Protein AF-O33695-F1 (afdb_monomer_lite)

Radius of gyration: 21.49 Å; chains: 1; bounding box: 55×66×51 Å

Foldseek 3Di:
DCCCVPPVDDDDDDDPVPDADQLRPDDPVPQPVQLVVQLVLLVVLPDDSVLSSVLCVVRHVCSNVLSVCSVQDDDDPPDDPSVLSVVVCCVVPVVCVVCLVPVPDDDDDDPPPSVVVSVVVVVVSVVVSVVSVVVVVVVVVVVVVVVVVVVVVD

Secondary structure (DSSP, 8-state):
-HHHHHH--------GGG-PPTT--S-TT-HHHHHHHHHHHHHHTT--HHHHHHHHHHHGGGHHHHHHGGGT-PPPTTS-HHHHHHHHHHHHHS-HHHHTTTSS-SS-S-TTHHHHHHHHHHHHHHHHHHHHHHHHHHHHHHHHHHHHHHHT--

Organism: Streptococcus pneumoniae (NCBI:txid1313)

Structure (mmCIF, N/CA/C/O backbone):
data_AF-O33695-F1
#
_entry.id   AF-O33695-F1
#
loop_
_atom_site.group_PDB
_atom_site.id
_atom_site.type_symbol
_atom_site.label_atom_id
_atom_site.label_alt_id
_atom_site.label_comp_id
_atom_site.label_asym_id
_atom_site.label_entity_id
_atom_site.label_seq_id
_atom_site.pdbx_PDB_ins_code
_atom_site.Cartn_x
_atom_site.Cartn_y
_atom_site.Cartn_z
_atom_site.occupancy
_atom_site.B_iso_or_equiv
_atom_site.auth_seq_id
_atom_site.auth_comp_id
_atom_site.auth_asym_id
_atom_site.auth_atom_id
_atom_site.pdbx_PDB_model_num
ATOM 1 N N . ASP A 1 1 ? 34.954 4.530 -15.775 1.00 62.59 1 ASP A N 1
ATOM 2 C CA . ASP A 1 1 ? 36.181 3.745 -15.510 1.00 62.59 1 ASP A CA 1
ATOM 3 C C . ASP A 1 1 ? 36.831 3.984 -14.149 1.00 62.59 1 ASP A C 1
ATOM 5 O O . ASP A 1 1 ? 37.297 3.012 -13.570 1.00 62.59 1 ASP A O 1
ATOM 9 N N . ILE A 1 2 ? 36.767 5.193 -13.573 1.00 80.25 2 ILE A N 1
ATOM 10 C CA . ILE A 1 2 ? 37.307 5.524 -12.229 1.00 80.25 2 ILE A CA 1
ATOM 11 C C . ILE A 1 2 ? 36.854 4.538 -11.135 1.00 80.25 2 ILE A C 1
ATOM 13 O O . ILE A 1 2 ? 37.669 4.011 -10.390 1.00 80.25 2 ILE A O 1
ATOM 17 N N . LEU A 1 3 ? 35.561 4.202 -11.076 1.00 81.94 3 LEU A N 1
ATOM 18 C CA . LEU A 1 3 ? 35.025 3.336 -10.015 1.00 81.94 3 LEU A CA 1
ATOM 19 C C . LEU A 1 3 ? 35.545 1.888 -10.054 1.00 81.94 3 LEU A C 1
ATOM 21 O O . LEU A 1 3 ? 35.638 1.238 -9.016 1.00 81.94 3 LEU A O 1
ATOM 25 N N . LYS A 1 4 ? 35.884 1.385 -11.244 1.00 81.56 4 LYS A N 1
ATOM 26 C CA . LYS A 1 4 ? 36.467 0.051 -11.412 1.00 81.56 4 LYS A CA 1
ATOM 27 C C . LYS A 1 4 ? 37.974 0.087 -11.169 1.00 81.56 4 LYS A C 1
ATOM 29 O O . LYS A 1 4 ? 38.499 -0.811 -10.530 1.00 81.56 4 LYS A O 1
ATOM 34 N N . ALA A 1 5 ? 38.648 1.123 -11.666 1.00 80.06 5 ALA A N 1
ATOM 35 C CA . ALA A 1 5 ? 40.097 1.257 -11.568 1.00 80.06 5 ALA A CA 1
ATOM 36 C C . ALA A 1 5 ? 40.582 1.578 -10.143 1.00 80.06 5 ALA A C 1
ATOM 38 O O . ALA A 1 5 ? 41.613 1.064 -9.731 1.00 80.06 5 ALA A O 1
ATOM 39 N N . GLU A 1 6 ? 39.842 2.397 -9.391 1.00 88.31 6 GLU A N 1
ATOM 40 C CA . GLU A 1 6 ? 40.281 2.886 -8.074 1.00 88.31 6 GLU A CA 1
ATOM 41 C C . GLU A 1 6 ? 39.602 2.176 -6.896 1.00 88.31 6 GLU A C 1
ATOM 43 O O . GLU A 1 6 ? 40.156 2.138 -5.801 1.00 88.31 6 GLU A O 1
ATOM 48 N N . PHE A 1 7 ? 38.413 1.598 -7.103 1.00 88.06 7 PHE A N 1
ATOM 49 C CA . PHE A 1 7 ? 37.610 1.012 -6.021 1.00 88.06 7 PHE A CA 1
ATOM 50 C C . PHE A 1 7 ? 37.214 -0.454 -6.263 1.00 88.06 7 PHE A C 1
ATOM 52 O O . PHE A 1 7 ? 36.450 -0.998 -5.466 1.00 88.06 7 PHE A O 1
ATOM 59 N N . ASP A 1 8 ? 37.685 -1.074 -7.356 1.00 86.75 8 ASP A N 1
ATOM 60 C CA . ASP A 1 8 ? 37.339 -2.440 -7.797 1.00 86.75 8 ASP A CA 1
ATOM 61 C C . ASP A 1 8 ? 35.820 -2.711 -7.832 1.00 86.75 8 ASP A C 1
ATOM 63 O O . ASP A 1 8 ? 35.326 -3.810 -7.578 1.00 86.75 8 ASP A O 1
ATOM 67 N N . ARG A 1 9 ? 35.027 -1.670 -8.132 1.00 84.31 9 ARG A N 1
ATOM 68 C CA . ARG A 1 9 ? 33.566 -1.779 -8.209 1.00 84.31 9 ARG A CA 1
ATOM 69 C C . ARG A 1 9 ? 33.119 -1.963 -9.649 1.00 84.31 9 ARG A C 1
ATOM 71 O O . ARG A 1 9 ? 33.369 -1.121 -10.513 1.00 84.31 9 ARG A O 1
ATOM 78 N N . SER A 1 10 ? 32.394 -3.049 -9.893 1.00 82.81 10 SER A N 1
ATOM 79 C CA . SER A 1 10 ? 31.699 -3.299 -11.155 1.00 82.81 10 SER A CA 1
ATOM 80 C C . SER A 1 10 ? 30.210 -2.973 -11.018 1.00 82.81 10 SER A C 1
ATOM 82 O O . SER A 1 10 ? 29.586 -3.268 -10.000 1.00 82.81 10 SER A O 1
ATOM 84 N N . PHE A 1 11 ? 29.637 -2.339 -12.044 1.00 84.00 11 PHE A N 1
ATOM 85 C CA . PHE A 1 11 ? 28.224 -1.957 -12.073 1.00 84.00 11 PHE A CA 1
ATOM 86 C C . PHE A 1 11 ? 27.532 -2.615 -13.257 1.00 84.00 11 PHE A C 1
ATOM 88 O O . PHE A 1 11 ? 28.062 -2.646 -14.369 1.00 84.00 11 PHE A O 1
ATOM 95 N N . LYS A 1 12 ? 26.323 -3.119 -13.015 1.00 84.50 12 LYS A N 1
ATOM 96 C CA . LYS A 1 12 ? 25.449 -3.624 -14.068 1.00 84.50 12 LYS A CA 1
ATOM 97 C C . LYS A 1 12 ? 24.759 -2.443 -14.742 1.00 84.50 12 LYS A C 1
ATOM 99 O O . LYS A 1 12 ? 24.120 -1.639 -14.068 1.00 84.50 12 LYS A O 1
ATOM 104 N N . LEU A 1 13 ? 24.850 -2.365 -16.066 1.00 85.00 13 LEU A N 1
ATOM 105 C CA . LEU A 1 13 ? 24.052 -1.416 -16.833 1.00 85.00 13 LEU A CA 1
ATOM 106 C C . LEU A 1 13 ? 22.583 -1.859 -16.792 1.00 85.00 13 LEU A C 1
ATOM 108 O O . LEU A 1 13 ? 22.264 -2.999 -17.136 1.00 85.00 13 LEU A O 1
ATOM 112 N N . ILE A 1 14 ? 21.697 -0.969 -16.354 1.00 83.94 14 ILE A N 1
ATOM 113 C CA . ILE A 1 14 ? 20.252 -1.203 -16.302 1.00 83.94 14 ILE A CA 1
ATOM 114 C C . ILE A 1 14 ? 19.577 -0.179 -17.211 1.00 83.94 14 ILE A C 1
ATOM 116 O O . ILE A 1 14 ? 19.938 0.998 -17.207 1.00 83.94 14 ILE A O 1
ATOM 120 N N . ASN A 1 15 ? 18.596 -0.625 -17.996 1.00 86.00 15 ASN A N 1
ATOM 121 C CA . ASN A 1 15 ? 17.752 0.274 -18.770 1.00 86.00 15 ASN A CA 1
ATOM 122 C C . ASN A 1 15 ? 16.655 0.845 -17.865 1.00 86.00 15 ASN A C 1
ATOM 124 O O . ASN A 1 15 ? 15.707 0.145 -17.516 1.00 86.00 15 ASN A O 1
ATOM 128 N N . SER A 1 16 ? 16.778 2.120 -17.503 1.00 85.19 16 SER A N 1
ATOM 129 C CA . SER A 1 16 ? 15.801 2.800 -16.650 1.00 85.19 16 SER A CA 1
ATOM 130 C C . SER A 1 16 ? 14.436 2.991 -17.316 1.00 85.19 16 SER A C 1
ATOM 132 O O . SER A 1 16 ? 13.449 3.138 -16.608 1.00 85.19 16 SER A O 1
ATOM 134 N N . LYS A 1 17 ? 14.338 2.942 -18.654 1.00 82.56 17 LYS A N 1
ATOM 135 C CA . LYS A 1 17 ? 13.061 3.136 -19.370 1.00 82.56 17 LYS A CA 1
ATOM 136 C C . LYS A 1 17 ? 12.069 1.997 -19.156 1.00 82.56 17 LYS A C 1
ATOM 138 O O . LYS A 1 17 ? 10.873 2.201 -19.304 1.00 82.56 17 LYS A O 1
ATOM 143 N N . THR A 1 18 ? 12.569 0.800 -18.863 1.00 84.50 18 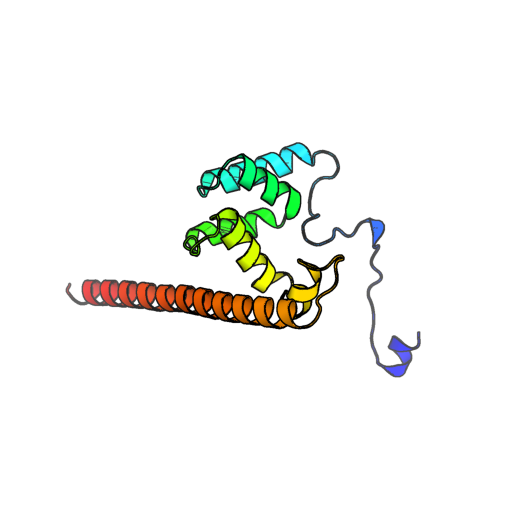THR A N 1
ATOM 144 C CA . THR A 1 18 ? 11.754 -0.409 -18.680 1.00 84.50 18 THR A CA 1
ATOM 145 C C . THR A 1 18 ? 11.729 -0.874 -17.229 1.00 84.50 18 THR A C 1
ATOM 147 O O . THR A 1 18 ? 11.200 -1.944 -16.950 1.00 84.50 18 THR A O 1
ATOM 150 N N . TYR A 1 19 ? 12.361 -0.131 -16.319 1.00 82.94 19 TYR A N 1
ATOM 151 C CA . TYR A 1 19 ? 12.470 -0.514 -14.920 1.00 82.94 19 TYR A CA 1
ATOM 152 C C . TYR A 1 19 ? 11.314 0.119 -14.132 1.00 82.94 19 TYR A C 1
ATOM 154 O O . TYR A 1 19 ? 11.307 1.343 -13.977 1.00 82.94 19 TYR A O 1
ATOM 162 N N . PRO A 1 20 ? 10.326 -0.666 -13.662 1.00 85.38 20 PRO A N 1
ATOM 163 C CA . PRO A 1 20 ? 9.217 -0.119 -12.896 1.00 85.38 20 PRO A CA 1
ATOM 164 C C . PRO A 1 20 ? 9.713 0.396 -11.542 1.00 85.38 20 PRO A C 1
ATOM 166 O O . PRO A 1 20 ? 10.592 -0.190 -10.905 1.00 85.38 20 PRO A O 1
ATOM 169 N N . VAL A 1 21 ? 9.148 1.517 -11.105 1.00 87.12 21 VAL A N 1
ATOM 170 C CA . VAL A 1 21 ? 9.356 2.045 -9.753 1.00 87.12 21 VAL A CA 1
ATOM 171 C C . VAL A 1 21 ? 8.435 1.330 -8.762 1.00 87.12 21 VAL A C 1
ATOM 173 O O . VAL A 1 21 ? 7.444 0.719 -9.159 1.00 87.12 21 VAL A O 1
ATOM 176 N N . SER A 1 22 ? 8.749 1.411 -7.467 1.00 86.31 22 SER A N 1
ATOM 177 C CA . SER A 1 22 ? 7.912 0.846 -6.397 1.00 86.31 22 SER A CA 1
ATOM 178 C C . SER A 1 22 ? 6.460 1.322 -6.528 1.00 86.31 22 SER A C 1
ATOM 180 O O . SER A 1 22 ? 6.217 2.519 -6.660 1.00 86.31 22 SER A O 1
ATOM 182 N N . GLY A 1 23 ? 5.505 0.389 -6.516 1.00 86.12 23 GLY A N 1
ATOM 183 C CA . GLY A 1 23 ? 4.077 0.674 -6.716 1.00 86.12 23 GLY A CA 1
ATOM 184 C C . GLY A 1 23 ? 3.640 0.741 -8.185 1.00 86.12 23 GLY A C 1
ATOM 185 O O . GLY A 1 23 ? 2.448 0.670 -8.466 1.00 86.12 23 GLY A O 1
ATOM 186 N N . GLY A 1 24 ? 4.583 0.817 -9.128 1.00 87.06 24 GLY A N 1
ATOM 187 C CA . GLY A 1 24 ? 4.341 0.859 -10.574 1.00 87.06 24 GLY A CA 1
ATOM 188 C C . GLY A 1 24 ? 4.495 -0.491 -11.277 1.00 87.06 24 GLY A C 1
ATOM 189 O O . GLY A 1 24 ? 4.633 -0.527 -12.498 1.00 87.06 24 GLY A O 1
ATOM 190 N N . GLU A 1 25 ? 4.509 -1.599 -10.533 1.00 88.50 25 GLU A N 1
ATOM 191 C CA . GLU A 1 25 ? 4.541 -2.958 -11.092 1.00 88.50 25 GLU A CA 1
ATOM 192 C C . GLU A 1 25 ? 3.133 -3.364 -11.558 1.00 88.50 25 GLU A C 1
ATOM 194 O O . GLU A 1 25 ? 2.533 -4.287 -11.016 1.00 88.50 25 GLU A O 1
ATOM 199 N N . LEU A 1 26 ? 2.597 -2.615 -12.524 1.00 87.81 26 LEU A N 1
ATOM 200 C CA . LEU A 1 26 ? 1.268 -2.795 -13.111 1.00 87.81 26 LEU A CA 1
ATOM 201 C C . LEU A 1 26 ? 1.398 -3.037 -14.610 1.00 87.81 26 LEU A C 1
ATOM 203 O O . LEU A 1 26 ? 2.334 -2.532 -15.237 1.00 87.81 26 LEU A O 1
ATOM 207 N N . ASN A 1 27 ? 0.445 -3.743 -15.214 1.00 87.25 27 ASN A N 1
ATOM 208 C CA . ASN A 1 27 ? 0.352 -3.809 -16.666 1.00 87.25 27 ASN A CA 1
ATOM 209 C C . ASN A 1 27 ? -0.081 -2.442 -17.231 1.00 87.25 27 ASN A C 1
ATOM 211 O O . ASN A 1 27 ? -1.232 -2.039 -17.036 1.00 87.25 27 ASN A O 1
ATOM 215 N N . PRO A 1 28 ? 0.769 -1.745 -18.012 1.00 85.25 28 PRO A N 1
ATOM 216 C CA . PRO A 1 28 ? 0.423 -0.434 -18.561 1.00 85.25 28 PRO A CA 1
ATOM 217 C C . PRO A 1 28 ? -0.775 -0.474 -19.516 1.00 85.25 28 PRO A C 1
ATOM 219 O O . PRO A 1 28 ? -1.415 0.548 -19.741 1.00 85.25 28 PRO A O 1
ATOM 222 N N . ALA A 1 29 ? -1.077 -1.642 -20.092 1.00 89.25 29 ALA A N 1
ATOM 223 C CA . ALA A 1 29 ? -2.208 -1.823 -20.993 1.00 89.25 29 ALA A CA 1
ATOM 224 C C . ALA A 1 29 ? -3.548 -2.018 -20.262 1.00 89.25 29 ALA A C 1
ATOM 226 O O . ALA A 1 29 ? -4.589 -1.957 -20.912 1.00 89.25 29 ALA A O 1
ATOM 227 N N . ASN A 1 30 ? -3.541 -2.290 -18.950 1.00 91.94 30 ASN A N 1
ATOM 228 C CA . ASN A 1 30 ? -4.755 -2.618 -18.199 1.00 91.94 30 ASN A CA 1
ATOM 229 C C . ASN A 1 30 ? -4.716 -2.122 -16.742 1.00 91.94 30 ASN A C 1
ATOM 231 O O . ASN A 1 30 ? -5.002 -2.869 -15.807 1.00 91.94 30 ASN A O 1
ATOM 235 N N . VAL A 1 31 ? -4.349 -0.854 -16.556 1.00 90.69 31 VAL A N 1
ATOM 236 C CA . VAL A 1 31 ? -4.201 -0.245 -15.225 1.00 90.69 31 VAL A CA 1
ATOM 237 C C . VAL A 1 31 ? -5.519 -0.272 -14.449 1.00 90.69 31 VAL A C 1
ATOM 239 O O . VAL A 1 31 ? -5.542 -0.728 -13.311 1.00 90.69 31 VAL A O 1
ATOM 242 N N . ASP A 1 32 ? -6.625 0.139 -15.071 1.00 92.00 32 ASP A N 1
ATOM 243 C CA . ASP A 1 32 ? -7.918 0.272 -14.386 1.00 92.00 32 ASP A CA 1
ATOM 244 C C . ASP A 1 32 ? -8.398 -1.053 -13.777 1.00 92.00 32 ASP A C 1
ATOM 246 O O . ASP A 1 32 ? -8.843 -1.094 -12.631 1.00 92.00 32 ASP A O 1
ATOM 250 N N . SER A 1 33 ? -8.245 -2.161 -14.508 1.00 92.69 33 SER A N 1
ATOM 251 C CA . SER A 1 33 ? -8.637 -3.485 -14.019 1.00 92.69 33 SER A CA 1
ATOM 252 C C . SER A 1 33 ? -7.755 -3.981 -12.873 1.00 92.69 33 SER A C 1
ATOM 254 O O . SER A 1 33 ? -8.244 -4.716 -12.015 1.00 92.69 33 SER A O 1
ATOM 256 N N . GLU A 1 34 ? -6.465 -3.641 -12.860 1.00 93.00 34 GLU A N 1
ATOM 257 C CA . GLU A 1 34 ? -5.574 -4.021 -11.758 1.00 93.00 34 GLU A CA 1
ATOM 258 C C . GLU A 1 34 ? -5.870 -3.208 -10.498 1.00 93.00 34 GLU A C 1
ATOM 260 O O . GLU A 1 34 ? -5.942 -3.763 -9.400 1.00 93.00 34 GLU A O 1
ATOM 265 N N . ILE A 1 35 ? -6.125 -1.909 -10.659 1.00 94.31 35 ILE A N 1
ATOM 266 C CA . ILE A 1 35 ? -6.532 -1.031 -9.561 1.00 94.31 35 ILE A CA 1
ATOM 267 C C . ILE A 1 35 ? -7.863 -1.489 -8.961 1.00 94.31 35 ILE A C 1
ATOM 269 O O . ILE A 1 35 ? -7.989 -1.548 -7.738 1.00 94.31 35 ILE A O 1
ATOM 273 N N . GLU A 1 36 ? -8.832 -1.869 -9.795 1.00 95.25 36 GLU A N 1
ATOM 274 C CA . GLU A 1 36 ? -10.103 -2.449 -9.352 1.00 95.25 36 GLU A CA 1
ATOM 275 C C . GLU A 1 36 ? -9.880 -3.723 -8.523 1.00 95.25 36 GLU A C 1
ATOM 277 O O . GLU A 1 36 ? -10.424 -3.859 -7.427 1.00 95.25 36 GLU A O 1
ATOM 282 N N . ALA A 1 37 ? -9.017 -4.633 -8.985 1.00 95.06 37 ALA A N 1
ATOM 283 C CA . ALA A 1 37 ? -8.706 -5.857 -8.249 1.00 95.06 37 ALA A CA 1
ATOM 284 C C . ALA A 1 37 ? -8.090 -5.567 -6.866 1.00 95.06 37 ALA A C 1
ATOM 286 O O . ALA A 1 37 ? -8.438 -6.214 -5.872 1.00 95.06 37 ALA A O 1
ATOM 287 N N . PHE A 1 38 ? -7.210 -4.567 -6.762 1.00 95.12 38 PHE A N 1
ATOM 288 C CA . PHE A 1 38 ? -6.669 -4.144 -5.469 1.00 95.12 38 PHE A CA 1
ATOM 289 C C . PHE A 1 38 ? -7.714 -3.461 -4.589 1.00 95.12 38 PHE A C 1
ATOM 291 O O . PHE A 1 38 ? -7.746 -3.711 -3.384 1.00 95.12 38 PHE A O 1
ATOM 298 N N . ALA A 1 39 ? -8.592 -2.639 -5.156 1.00 95.19 39 ALA A N 1
ATOM 299 C CA . ALA A 1 39 ? -9.663 -1.999 -4.402 1.00 95.19 39 ALA A CA 1
ATOM 300 C C . ALA A 1 39 ? -10.623 -3.039 -3.804 1.00 95.19 39 ALA A C 1
ATOM 302 O O . ALA A 1 39 ? -10.948 -2.970 -2.619 1.00 95.19 39 ALA A O 1
ATOM 303 N N . GLN A 1 40 ? -10.993 -4.071 -4.568 1.00 96.06 40 GLN A N 1
ATOM 304 C CA . GLN A 1 40 ? -11.809 -5.183 -4.068 1.00 96.06 40 GLN A CA 1
ATOM 305 C C . GLN A 1 40 ? -11.127 -5.933 -2.921 1.00 96.06 40 GLN A C 1
ATOM 307 O O . GLN A 1 40 ? -11.784 -6.312 -1.946 1.00 96.06 40 GLN A O 1
ATOM 312 N N . LEU A 1 41 ? -9.799 -6.090 -2.980 1.00 95.19 41 LEU A N 1
ATOM 313 C CA . LEU A 1 41 ? -9.037 -6.607 -1.848 1.00 95.19 41 LEU A CA 1
ATOM 314 C C . LEU A 1 41 ? -9.192 -5.692 -0.624 1.00 95.19 41 LEU A C 1
ATOM 316 O O . LEU A 1 41 ? -9.494 -6.200 0.451 1.00 95.19 41 LEU A O 1
ATOM 320 N N . GLY A 1 42 ? -9.058 -4.373 -0.765 1.00 92.88 42 GLY A N 1
ATOM 321 C CA . GLY A 1 42 ? -9.272 -3.416 0.328 1.00 92.88 42 GLY A CA 1
ATOM 322 C C . GLY A 1 42 ? -10.675 -3.501 0.944 1.00 92.88 42 GLY A C 1
ATOM 323 O O . GLY A 1 42 ? -10.804 -3.592 2.166 1.00 92.88 42 GLY A O 1
ATOM 324 N N . VAL A 1 43 ? -11.719 -3.590 0.115 1.00 95.50 43 VAL A N 1
ATOM 325 C CA . VAL A 1 43 ? -13.111 -3.773 0.570 1.00 95.50 43 VAL A CA 1
ATOM 326 C C . VAL A 1 43 ? -13.273 -5.081 1.344 1.00 95.50 43 VAL A C 1
ATOM 328 O O . VAL A 1 43 ? -13.861 -5.095 2.425 1.00 95.50 43 VAL A O 1
ATOM 331 N N . SER A 1 44 ? -12.673 -6.179 0.868 1.00 93.88 44 SER A N 1
ATOM 332 C CA . SER A 1 44 ? -12.685 -7.465 1.589 1.00 93.88 44 SER A CA 1
ATOM 333 C C . SER A 1 44 ? -12.012 -7.395 2.969 1.00 93.88 44 SER A C 1
ATOM 335 O O . SER A 1 44 ? -12.259 -8.243 3.827 1.00 93.88 44 SER A O 1
ATOM 337 N N . ARG A 1 45 ? -11.167 -6.381 3.203 1.00 90.69 45 ARG A N 1
ATOM 338 C CA . ARG A 1 45 ? -10.498 -6.112 4.484 1.00 90.69 45 ARG A CA 1
ATOM 339 C C . ARG A 1 45 ? -11.243 -5.111 5.370 1.00 90.69 45 ARG A C 1
ATOM 341 O O . ARG A 1 45 ? -10.730 -4.774 6.433 1.00 90.69 45 ARG A O 1
ATOM 348 N N . GLY A 1 46 ? -12.449 -4.697 4.979 1.00 90.12 46 GLY A N 1
ATOM 349 C CA . GLY A 1 46 ? -13.334 -3.854 5.784 1.00 90.12 46 GLY A CA 1
ATOM 350 C C . GLY A 1 46 ? -13.163 -2.352 5.566 1.00 90.12 46 GLY A C 1
ATOM 351 O O . GLY A 1 46 ? -13.634 -1.578 6.394 1.00 90.12 46 GLY A O 1
ATOM 352 N N . LEU A 1 47 ? -12.489 -1.935 4.490 1.00 91.69 47 LEU A N 1
ATOM 353 C CA . LEU A 1 47 ? -12.437 -0.528 4.092 1.00 91.69 47 LEU A CA 1
ATOM 354 C C . LEU A 1 47 ? -13.689 -0.152 3.296 1.00 91.69 47 LEU A C 1
ATOM 356 O O . LEU A 1 47 ? -14.283 -0.997 2.619 1.00 91.69 47 LEU A O 1
ATOM 360 N N . ASP A 1 48 ? -14.052 1.130 3.332 1.00 94.12 48 ASP A N 1
ATOM 361 C CA . ASP A 1 48 ? -15.054 1.655 2.412 1.00 94.12 48 ASP A CA 1
ATOM 362 C C . ASP A 1 48 ? -14.563 1.536 0.961 1.00 94.12 48 ASP A C 1
ATOM 364 O O . ASP A 1 48 ? -13.368 1.645 0.677 1.00 94.12 48 ASP A O 1
ATOM 368 N N . SER A 1 49 ? -15.491 1.342 0.022 1.00 94.31 49 SER A N 1
ATOM 369 C CA . SER A 1 49 ? -15.159 1.216 -1.401 1.00 94.31 49 SER A CA 1
ATOM 370 C C . SER A 1 49 ? -14.376 2.425 -1.918 1.00 94.31 49 SER A C 1
ATOM 372 O O . SER A 1 49 ? -13.375 2.247 -2.614 1.00 94.31 49 SER A O 1
ATOM 374 N N . LYS A 1 50 ? -14.750 3.652 -1.527 1.00 94.19 50 LYS A N 1
ATOM 375 C CA . LYS A 1 50 ? -14.045 4.861 -1.977 1.00 94.19 50 LYS A CA 1
ATOM 376 C C . LYS A 1 50 ? -12.635 4.933 -1.407 1.00 94.19 50 LYS A C 1
ATOM 378 O O . LYS A 1 50 ? -11.707 5.283 -2.130 1.00 94.19 50 LYS A O 1
ATOM 383 N N . GLU A 1 51 ? -12.466 4.574 -0.139 1.00 92.25 51 GLU A N 1
ATOM 384 C CA . GLU A 1 51 ? -11.1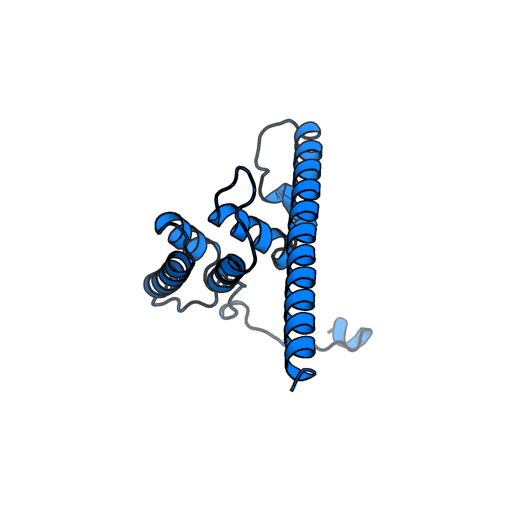59 4.554 0.524 1.00 92.25 51 GLU A CA 1
ATOM 385 C C . GLU A 1 51 ? -10.245 3.470 -0.059 1.00 92.25 51 GLU A C 1
ATOM 387 O O . GLU A 1 51 ? -9.069 3.719 -0.320 1.00 92.25 51 GLU A O 1
ATOM 392 N N . ALA A 1 52 ? -10.785 2.281 -0.331 1.00 94.19 52 ALA A N 1
ATOM 393 C CA . ALA A 1 52 ? -10.044 1.192 -0.952 1.00 94.19 52 ALA A CA 1
ATOM 394 C C . ALA A 1 52 ? -9.586 1.557 -2.372 1.00 94.19 52 ALA A C 1
ATOM 396 O O . ALA A 1 52 ? -8.423 1.340 -2.713 1.00 94.19 52 ALA A O 1
ATOM 397 N N . HIS A 1 53 ? -10.458 2.177 -3.173 1.00 95.12 53 HIS A N 1
ATOM 398 C CA . HIS A 1 53 ? -10.096 2.703 -4.490 1.00 95.12 53 HIS A CA 1
ATOM 399 C C . HIS A 1 53 ? -9.048 3.806 -4.417 1.00 95.12 53 HIS A C 1
ATOM 401 O O . HIS A 1 53 ? -8.115 3.823 -5.220 1.00 95.12 53 HIS A O 1
ATOM 407 N N . TYR A 1 54 ? -9.188 4.724 -3.464 1.00 93.12 54 TYR A N 1
ATOM 408 C CA . TYR A 1 54 ? -8.224 5.795 -3.264 1.00 93.12 54 TYR A CA 1
ATOM 409 C C . TYR A 1 54 ? -6.835 5.236 -2.933 1.00 93.12 54 TYR A C 1
ATOM 411 O O . TYR A 1 54 ? -5.855 5.589 -3.587 1.00 93.12 54 TYR A O 1
ATOM 419 N N . LEU A 1 55 ? -6.750 4.296 -1.988 1.00 92.06 55 LEU A N 1
ATOM 420 C CA . LEU A 1 55 ? -5.488 3.661 -1.606 1.00 92.06 55 LEU A CA 1
ATOM 421 C C . LEU A 1 55 ? -4.901 2.787 -2.723 1.00 92.06 55 LEU A C 1
ATOM 423 O O . LEU A 1 55 ? -3.683 2.771 -2.896 1.00 92.06 55 LEU A O 1
ATOM 427 N N . ALA A 1 56 ? -5.742 2.098 -3.499 1.00 94.00 56 ALA A N 1
ATOM 428 C CA . ALA A 1 56 ? -5.306 1.338 -4.667 1.00 94.00 56 ALA A CA 1
ATOM 429 C C . ALA A 1 56 ? -4.661 2.248 -5.722 1.00 94.00 56 ALA A C 1
ATOM 431 O O . ALA A 1 56 ? -3.569 1.947 -6.195 1.00 94.00 56 ALA A O 1
ATOM 432 N N . ASN A 1 57 ? -5.275 3.396 -6.024 1.00 91.69 57 ASN A N 1
ATOM 433 C CA . ASN A 1 57 ? -4.709 4.385 -6.945 1.00 91.69 57 ASN A CA 1
ATOM 434 C C 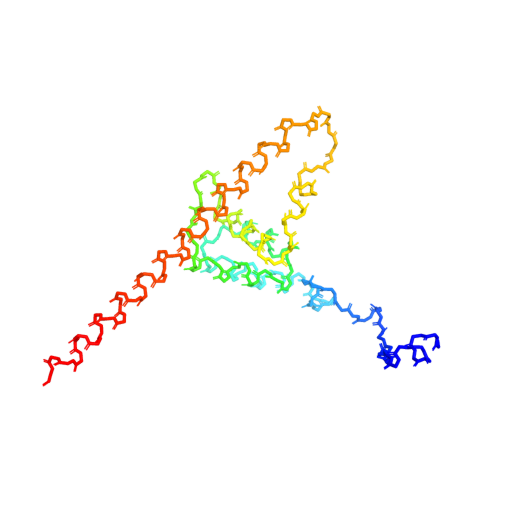. ASN A 1 57 ? -3.432 5.045 -6.405 1.00 91.69 57 ASN A C 1
ATOM 436 O O . ASN A 1 57 ? -2.512 5.315 -7.171 1.00 91.69 57 ASN A O 1
ATOM 440 N N . LEU A 1 58 ? -3.364 5.304 -5.096 1.00 90.06 58 LEU A N 1
ATOM 441 C CA . LEU A 1 58 ? -2.223 5.978 -4.476 1.00 90.06 58 LEU A CA 1
ATOM 442 C C . LEU A 1 58 ? -0.975 5.089 -4.416 1.00 90.06 58 LEU A C 1
ATOM 444 O O . LEU A 1 58 ? 0.128 5.548 -4.702 1.00 90.06 58 LEU A O 1
ATOM 448 N N . TYR A 1 59 ? -1.142 3.826 -4.017 1.00 90.81 59 TYR A N 1
ATOM 449 C CA . TYR A 1 59 ? -0.024 2.911 -3.778 1.00 90.81 59 TYR A CA 1
ATOM 450 C C . TYR A 1 59 ? 0.213 1.914 -4.921 1.00 90.81 59 TYR A C 1
ATOM 452 O O . TYR A 1 59 ? 1.243 1.235 -4.922 1.00 90.81 59 TYR A O 1
ATOM 460 N N . GLY A 1 60 ? -0.711 1.802 -5.879 1.00 92.50 60 GLY A N 1
ATOM 461 C CA . GLY A 1 60 ? -0.617 0.881 -7.011 1.00 92.50 60 GLY A CA 1
ATOM 462 C C . GLY A 1 60 ? -0.355 -0.555 -6.556 1.00 92.50 60 GLY A C 1
ATOM 463 O O . GLY A 1 60 ? -1.036 -1.073 -5.668 1.00 92.50 60 GLY A O 1
ATOM 464 N N . SER A 1 61 ? 0.693 -1.185 -7.091 1.00 92.94 61 SER A N 1
ATOM 465 C CA . SER A 1 61 ? 1.079 -2.559 -6.734 1.00 92.94 61 SER A CA 1
ATOM 466 C C . SER A 1 61 ? 1.490 -2.737 -5.261 1.00 92.94 61 SER A C 1
ATOM 468 O O . SER A 1 61 ? 1.572 -3.864 -4.767 1.00 92.94 61 SER A O 1
ATOM 470 N N . ASN A 1 62 ? 1.706 -1.648 -4.511 1.00 93.56 62 ASN A N 1
ATOM 471 C CA . ASN A 1 62 ? 1.941 -1.699 -3.066 1.00 93.56 62 ASN A CA 1
ATOM 472 C C . ASN A 1 62 ? 0.652 -1.714 -2.232 1.00 93.56 62 ASN A C 1
ATOM 474 O O . ASN A 1 62 ? 0.717 -2.058 -1.050 1.00 93.56 62 ASN A O 1
ATOM 478 N N . ALA A 1 63 ? -0.515 -1.403 -2.803 1.00 93.38 63 ALA A N 1
ATOM 479 C CA . ALA A 1 63 ? -1.780 -1.356 -2.069 1.00 93.38 63 ALA A CA 1
ATOM 480 C C . ALA A 1 63 ? -2.114 -2.663 -1.312 1.00 93.38 63 ALA A C 1
ATOM 482 O O . ALA A 1 63 ? -2.500 -2.585 -0.142 1.00 93.38 63 ALA A O 1
ATOM 483 N N . PRO A 1 64 ? -1.861 -3.875 -1.854 1.00 93.69 64 PRO A N 1
ATOM 484 C CA . PRO A 1 64 ? -2.029 -5.117 -1.096 1.00 93.69 64 PRO A CA 1
ATOM 485 C C . PRO A 1 64 ? -1.211 -5.182 0.203 1.00 93.69 64 PRO A C 1
ATOM 487 O O . PRO A 1 64 ? -1.676 -5.755 1.190 1.00 93.69 64 PRO A O 1
ATOM 490 N N . LYS A 1 65 ? -0.014 -4.576 0.240 1.00 92.31 65 LYS A N 1
ATOM 491 C CA . LYS A 1 65 ? 0.815 -4.506 1.457 1.00 92.31 65 LYS A CA 1
ATOM 492 C C . LYS A 1 65 ? 0.159 -3.616 2.511 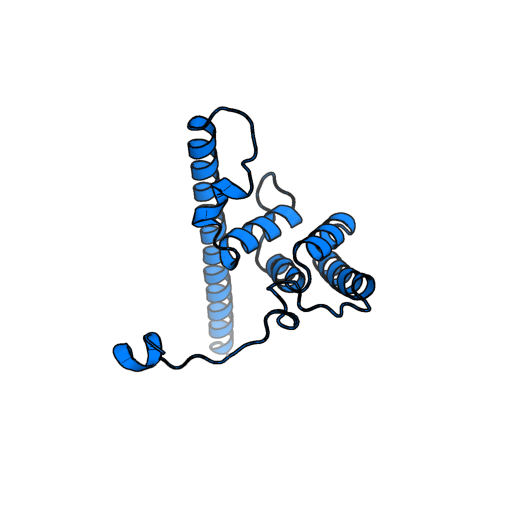1.00 92.31 65 LYS A C 1
ATOM 494 O O . LYS A 1 65 ? 0.213 -3.951 3.689 1.00 92.31 65 LYS A O 1
ATOM 499 N N . VAL A 1 66 ? -0.494 -2.531 2.090 1.00 92.50 66 VAL A N 1
ATOM 500 C CA . VAL A 1 66 ? -1.274 -1.646 2.969 1.00 92.50 66 VAL A CA 1
ATOM 501 C C . VAL A 1 66 ? -2.492 -2.390 3.519 1.00 92.50 66 VAL A C 1
ATOM 503 O O . VAL A 1 66 ? -2.697 -2.435 4.728 1.00 92.50 66 VAL A O 1
ATOM 506 N N . PHE A 1 67 ? -3.263 -3.066 2.663 1.00 93.69 67 PHE A N 1
ATOM 507 C CA . PHE A 1 67 ? -4.465 -3.798 3.084 1.00 93.69 67 PHE A CA 1
ATOM 508 C C . PHE A 1 67 ? -4.160 -5.022 3.956 1.00 93.69 67 PHE A C 1
ATOM 510 O O . PHE A 1 67 ? -4.977 -5.417 4.791 1.00 93.69 67 PHE A O 1
ATOM 517 N N . ALA A 1 68 ? -2.972 -5.618 3.826 1.00 91.81 68 ALA A N 1
ATOM 518 C CA . ALA A 1 68 ? -2.520 -6.678 4.722 1.00 91.81 68 ALA A CA 1
ATOM 519 C C . ALA A 1 68 ? -2.448 -6.215 6.188 1.00 91.81 68 ALA A C 1
ATOM 521 O O . ALA A 1 68 ? -2.705 -7.013 7.095 1.00 91.81 68 ALA A O 1
ATOM 522 N N . LEU A 1 69 ? -2.175 -4.925 6.415 1.00 89.25 69 LEU A N 1
ATOM 523 C CA . LEU A 1 69 ? -2.076 -4.343 7.750 1.00 89.25 69 LEU A CA 1
ATOM 524 C C . LEU A 1 69 ? -3.427 -4.259 8.474 1.00 89.25 69 LEU A C 1
ATOM 526 O O . LEU A 1 69 ? -3.442 -4.191 9.703 1.00 89.25 69 LEU A O 1
ATOM 530 N N . ALA A 1 70 ? -4.553 -4.344 7.757 1.00 89.12 70 ALA A N 1
ATOM 531 C CA . ALA A 1 70 ? -5.899 -4.318 8.339 1.00 89.12 70 ALA A CA 1
ATOM 532 C C . ALA A 1 70 ? -6.156 -5.473 9.325 1.00 89.12 70 ALA A C 1
ATOM 534 O O . ALA A 1 70 ? -6.952 -5.349 10.246 1.00 89.12 70 ALA A O 1
ATOM 535 N N . HIS A 1 71 ? -5.455 -6.604 9.181 1.00 85.38 71 HIS A N 1
ATOM 536 C CA . HIS A 1 71 ? -5.523 -7.694 10.164 1.00 85.38 71 HIS A CA 1
ATOM 537 C C . HIS A 1 71 ? -4.668 -7.426 11.407 1.00 85.38 71 HIS A C 1
ATOM 539 O O . HIS A 1 71 ? -4.879 -8.025 12.469 1.00 85.38 71 HIS A O 1
ATOM 545 N N . SER A 1 72 ? -3.636 -6.591 11.271 1.00 82.69 72 SER A N 1
ATOM 546 C CA . SER A 1 72 ? -2.675 -6.299 12.331 1.00 82.69 72 SER A CA 1
ATOM 547 C C . SER A 1 72 ? -3.020 -5.079 13.167 1.00 82.69 72 SER A C 1
ATOM 549 O O . SER A 1 72 ? -2.694 -5.080 14.350 1.00 82.69 72 SER A O 1
ATOM 551 N N . LEU A 1 73 ? -3.668 -4.083 12.577 1.00 83.81 73 LEU A N 1
ATOM 552 C CA . LEU A 1 73 ? -3.863 -2.776 13.183 1.00 83.81 73 LEU A CA 1
ATOM 553 C C . LEU A 1 73 ? -5.328 -2.563 13.537 1.00 83.81 73 LEU A C 1
ATOM 555 O O . LEU A 1 73 ? -6.222 -2.957 12.794 1.00 83.81 73 LEU A O 1
ATOM 559 N N . GLU A 1 74 ? -5.552 -1.933 14.682 1.00 85.12 74 GLU A N 1
ATOM 560 C CA . GLU A 1 74 ? -6.856 -1.363 15.005 1.00 85.12 74 GLU A CA 1
ATOM 561 C C . GLU A 1 74 ? -6.898 0.073 14.488 1.00 85.12 74 GLU A C 1
ATOM 563 O O . GLU A 1 74 ? -5.860 0.701 14.293 1.00 85.12 74 GLU A O 1
ATOM 568 N N . GLN A 1 75 ? -8.093 0.595 14.246 1.00 86.38 75 GLN A N 1
ATOM 569 C CA . GLN A 1 75 ? -8.259 1.991 13.868 1.00 86.38 75 GLN A CA 1
ATOM 570 C C . GLN A 1 75 ? -7.725 2.894 14.982 1.00 86.38 75 GLN A C 1
ATOM 572 O O . GLN A 1 75 ? -8.079 2.735 16.154 1.00 86.38 75 GLN A O 1
ATOM 577 N N . ALA A 1 76 ? -6.872 3.846 14.624 1.00 83.06 76 ALA A N 1
ATOM 578 C CA . ALA A 1 76 ? -6.334 4.766 15.601 1.00 83.06 76 ALA A CA 1
ATOM 579 C C . ALA A 1 76 ? -7.353 5.862 15.967 1.00 83.06 76 ALA A C 1
ATOM 581 O O . ALA A 1 76 ? -8.176 6.252 15.132 1.00 83.06 76 ALA A O 1
ATOM 582 N N . PRO A 1 77 ? -7.318 6.389 17.205 1.00 81.38 77 PRO A N 1
ATOM 583 C CA . PRO A 1 77 ? -8.307 7.360 17.659 1.00 81.38 77 PRO A CA 1
ATOM 584 C C . PRO A 1 77 ? -8.310 8.625 16.790 1.00 81.38 77 PRO A C 1
ATOM 586 O O . PRO A 1 77 ? -7.288 9.294 16.658 1.00 81.38 77 PRO A O 1
ATOM 589 N N . GLY A 1 78 ? -9.471 8.968 16.228 1.00 82.88 78 GLY A N 1
ATOM 590 C CA . GLY A 1 78 ? -9.659 10.185 15.430 1.00 82.88 78 GLY A CA 1
ATOM 591 C C . GLY A 1 78 ? -9.252 10.085 13.956 1.00 82.88 78 GLY A C 1
ATOM 592 O O . GLY A 1 78 ? -9.410 11.074 13.247 1.00 82.88 78 GLY A O 1
ATOM 593 N N . LEU A 1 79 ? -8.769 8.929 13.482 1.00 83.25 79 LEU A N 1
ATOM 594 C CA . LEU A 1 79 ? -8.482 8.677 12.063 1.00 83.25 79 LEU A CA 1
ATOM 595 C C . LEU A 1 79 ? -9.403 7.599 11.502 1.00 83.25 79 LEU A C 1
ATOM 597 O O . LEU A 1 79 ? -9.887 6.748 12.246 1.00 83.25 79 LEU A O 1
ATOM 601 N N . SER A 1 80 ? -9.621 7.604 10.186 1.00 87.81 80 SER A N 1
ATOM 602 C CA . SER A 1 80 ? -10.239 6.464 9.503 1.00 87.81 80 SER A CA 1
ATOM 603 C C . SER A 1 80 ? -9.317 5.237 9.568 1.00 87.81 80 SER A C 1
ATOM 605 O O . SER A 1 80 ? -8.108 5.339 9.832 1.00 87.81 80 SER A O 1
ATOM 607 N N . LEU A 1 81 ? -9.873 4.046 9.329 1.00 88.94 81 LEU A N 1
ATOM 608 C CA . LEU A 1 81 ? -9.051 2.842 9.197 1.00 88.94 81 LEU A CA 1
ATOM 609 C C . LEU A 1 81 ? -8.071 3.007 8.028 1.00 88.94 81 LEU A C 1
ATOM 611 O O . LEU A 1 81 ? -6.885 2.743 8.198 1.00 88.94 81 LEU A O 1
ATOM 615 N N . ALA A 1 82 ? -8.541 3.516 6.888 1.00 88.38 82 ALA A N 1
ATOM 616 C CA . ALA A 1 82 ? -7.724 3.763 5.705 1.00 88.38 82 ALA A CA 1
ATOM 617 C C . ALA A 1 82 ? -6.518 4.671 5.996 1.00 88.38 82 ALA A C 1
ATOM 619 O O . ALA A 1 82 ? -5.387 4.308 5.663 1.00 88.38 82 ALA A O 1
ATOM 620 N N . ASP A 1 83 ? -6.735 5.788 6.695 1.00 87.00 83 ASP A N 1
ATOM 621 C CA . ASP A 1 83 ? -5.662 6.711 7.077 1.00 87.00 83 ASP A CA 1
ATOM 622 C C . ASP A 1 83 ? -4.689 6.062 8.063 1.00 87.00 83 ASP A C 1
ATOM 624 O O . ASP A 1 83 ? -3.480 6.248 7.956 1.00 87.00 83 ASP A O 1
ATOM 628 N N . THR A 1 84 ? -5.193 5.246 8.994 1.00 88.69 84 THR A N 1
ATOM 629 C CA . THR A 1 84 ? -4.346 4.507 9.942 1.00 88.69 84 THR A CA 1
ATOM 630 C C . THR A 1 84 ? -3.412 3.539 9.206 1.00 88.69 84 THR A C 1
ATOM 632 O O . THR A 1 84 ? -2.213 3.493 9.492 1.00 88.69 84 THR A O 1
ATOM 635 N N . LEU A 1 85 ? -3.934 2.783 8.232 1.00 89.69 85 LEU A N 1
ATOM 636 C CA . LEU A 1 85 ? -3.134 1.842 7.441 1.00 89.69 85 LEU A CA 1
ATOM 637 C C . LEU A 1 85 ? -2.128 2.570 6.545 1.00 89.69 85 LEU A C 1
ATOM 639 O O . LEU A 1 85 ? -0.967 2.165 6.475 1.00 89.69 85 LEU A O 1
ATOM 643 N N . SER A 1 86 ? -2.565 3.645 5.884 1.00 88.44 86 SER A N 1
ATOM 644 C CA . SER A 1 86 ? -1.721 4.483 5.028 1.00 88.44 86 SER A CA 1
ATOM 645 C C . SER A 1 86 ? -0.578 5.117 5.820 1.00 88.44 86 SER A C 1
ATOM 647 O O . SER A 1 86 ? 0.582 5.021 5.411 1.00 88.44 86 SER A O 1
ATOM 649 N N . LEU A 1 87 ? -0.875 5.675 6.996 1.00 84.94 87 LEU A N 1
ATOM 650 C CA . LEU A 1 87 ? 0.115 6.290 7.872 1.00 84.94 87 LEU A CA 1
ATOM 651 C C . LEU A 1 87 ? 1.125 5.259 8.381 1.00 84.94 87 LEU A C 1
ATOM 653 O O . LEU A 1 87 ? 2.331 5.489 8.304 1.00 84.94 87 LEU A O 1
ATOM 657 N N . HIS A 1 88 ? 0.653 4.102 8.853 1.00 86.62 88 HIS A N 1
ATOM 658 C CA . HIS A 1 88 ? 1.536 3.026 9.296 1.00 86.62 88 HIS A CA 1
ATOM 659 C C . HIS A 1 88 ? 2.449 2.544 8.163 1.00 86.62 88 HIS A C 1
ATOM 661 O O . HIS A 1 88 ? 3.661 2.410 8.350 1.00 86.62 88 HIS A O 1
ATOM 667 N N . TYR A 1 89 ? 1.886 2.295 6.976 1.00 87.50 89 TYR A N 1
ATOM 668 C CA . TYR A 1 89 ? 2.662 1.883 5.811 1.00 87.50 89 TYR A CA 1
ATOM 669 C C . TYR A 1 89 ? 3.734 2.918 5.466 1.00 87.50 89 TYR A C 1
ATOM 671 O O . TYR A 1 89 ? 4.905 2.570 5.330 1.00 87.50 89 TYR A O 1
ATOM 679 N N . ALA A 1 90 ? 3.368 4.196 5.395 1.00 84.00 90 ALA A N 1
ATOM 680 C CA . ALA A 1 90 ? 4.301 5.249 5.033 1.00 84.00 90 ALA A CA 1
ATOM 681 C C . ALA A 1 90 ? 5.423 5.415 6.085 1.00 84.00 90 ALA A C 1
ATOM 683 O O . ALA A 1 90 ? 6.591 5.567 5.723 1.00 84.00 90 ALA A O 1
ATOM 684 N N . MET A 1 91 ? 5.113 5.308 7.386 1.00 78.75 91 MET A N 1
ATOM 685 C CA . MET A 1 91 ? 6.119 5.369 8.463 1.00 78.75 91 MET A CA 1
ATOM 686 C C . MET A 1 91 ? 7.159 4.254 8.355 1.00 78.75 91 MET A C 1
ATOM 688 O O . MET A 1 91 ? 8.345 4.482 8.596 1.00 78.75 91 MET A O 1
ATOM 692 N N . ARG A 1 92 ? 6.716 3.051 7.988 1.00 79.81 92 ARG A N 1
ATOM 693 C CA . ARG A 1 92 ? 7.543 1.844 7.989 1.00 79.81 92 ARG A CA 1
ATOM 694 C C . ARG A 1 92 ? 8.303 1.632 6.677 1.00 79.81 92 ARG A C 1
ATOM 696 O O . ARG A 1 92 ? 9.433 1.148 6.710 1.00 79.81 92 ARG A O 1
ATOM 703 N N . ASN A 1 93 ? 7.689 1.973 5.545 1.00 79.12 93 ASN A N 1
ATOM 704 C CA . ASN A 1 93 ? 8.157 1.566 4.220 1.00 79.12 93 ASN A CA 1
ATOM 705 C C . ASN A 1 93 ? 8.674 2.728 3.364 1.00 79.12 93 ASN A C 1
ATOM 707 O O . ASN A 1 93 ? 9.523 2.494 2.511 1.00 79.12 93 ASN A O 1
ATOM 711 N N . GLU A 1 94 ? 8.218 3.959 3.605 1.00 72.50 94 GLU A N 1
ATOM 712 C CA . GLU A 1 94 ? 8.562 5.132 2.781 1.00 72.50 94 GLU A CA 1
ATOM 713 C C . GLU A 1 94 ? 9.548 6.088 3.487 1.00 72.50 94 GLU A C 1
ATOM 715 O O . GLU A 1 94 ? 9.778 7.206 3.041 1.00 72.50 94 GLU A O 1
ATOM 720 N N . LEU A 1 95 ? 10.180 5.649 4.588 1.00 64.75 95 LEU A N 1
ATOM 721 C CA . LEU A 1 95 ? 11.151 6.437 5.370 1.00 64.75 95 LEU A CA 1
ATOM 722 C C . LEU A 1 95 ? 10.607 7.814 5.813 1.00 64.75 95 LEU A C 1
ATOM 724 O O . LEU A 1 95 ? 11.304 8.834 5.784 1.00 64.75 95 LEU A O 1
ATOM 728 N N . LEU A 1 96 ? 9.371 7.840 6.321 1.00 51.91 96 LEU A N 1
ATOM 729 C CA . LEU A 1 96 ? 8.709 9.067 6.787 1.00 51.91 96 LEU A CA 1
ATOM 730 C C . LEU A 1 96 ? 9.401 9.778 7.969 1.00 51.91 96 LEU A C 1
ATOM 732 O O . LEU A 1 96 ? 9.045 10.914 8.277 1.00 51.91 96 LEU A O 1
ATOM 736 N N . LEU A 1 97 ? 10.425 9.183 8.598 1.00 47.38 97 LEU A N 1
ATOM 737 C CA . LEU A 1 97 ? 11.232 9.846 9.637 1.00 47.38 97 LEU A CA 1
ATOM 738 C C . LEU A 1 97 ? 11.889 11.151 9.138 1.00 47.38 97 LEU A C 1
ATOM 740 O O . LEU A 1 97 ? 12.119 12.050 9.942 1.00 47.38 97 LEU A O 1
ATOM 744 N N . ALA A 1 98 ? 12.126 11.291 7.826 1.00 44.25 98 ALA A N 1
ATOM 745 C CA . ALA A 1 98 ? 12.517 12.559 7.198 1.00 44.25 98 ALA A CA 1
ATOM 746 C C . ALA A 1 98 ? 11.331 13.310 6.544 1.00 44.25 98 ALA A C 1
ATOM 748 O O . ALA A 1 98 ? 11.338 14.541 6.468 1.00 44.25 98 ALA A O 1
ATOM 749 N N . GLN A 1 99 ? 10.290 12.593 6.096 1.00 40.66 99 GLN A N 1
ATOM 750 C CA . GLN A 1 99 ? 9.189 13.135 5.282 1.00 40.66 99 GLN A CA 1
ATOM 751 C C . GLN A 1 99 ? 7.965 13.644 6.062 1.00 40.66 99 GLN A C 1
ATOM 753 O O . GLN A 1 99 ? 7.004 14.089 5.436 1.00 40.66 99 GLN A O 1
ATOM 758 N N . LEU A 1 100 ? 7.961 13.663 7.396 1.00 44.50 100 LEU A N 1
ATOM 759 C CA . LEU A 1 100 ? 6.936 14.425 8.129 1.00 44.50 100 LEU A CA 1
ATOM 760 C C . LEU A 1 100 ? 6.968 15.922 7.762 1.00 44.50 100 LEU A C 1
ATOM 762 O O . LEU A 1 100 ? 5.968 16.623 7.881 1.00 44.50 100 LEU A O 1
ATOM 766 N N . THR A 1 101 ? 8.105 16.381 7.232 1.00 43.44 101 THR A N 1
ATOM 767 C CA . THR A 1 101 ? 8.247 17.678 6.570 1.00 43.44 101 THR A CA 1
ATOM 768 C C . THR A 1 101 ? 7.705 17.713 5.136 1.00 43.44 101 THR A C 1
ATOM 770 O O . THR A 1 101 ? 7.351 18.784 4.683 1.00 43.44 101 THR A O 1
ATOM 773 N N . SER A 1 102 ? 7.595 16.598 4.406 1.00 37.75 102 SER A N 1
ATOM 774 C CA . SER A 1 102 ? 7.218 16.586 2.979 1.00 37.75 102 SER A CA 1
ATOM 775 C C . SER A 1 102 ? 5.752 16.235 2.719 1.00 37.75 102 SER A C 1
ATOM 777 O O . SER A 1 102 ? 5.203 16.703 1.728 1.00 37.75 102 SER A O 1
ATOM 779 N N . PHE A 1 103 ? 5.105 15.433 3.572 1.00 42.59 103 PHE A N 1
ATOM 780 C CA . PHE A 1 103 ? 3.690 15.072 3.386 1.00 42.59 103 PHE A CA 1
ATOM 781 C C . PHE A 1 103 ? 2.736 16.238 3.714 1.00 42.59 103 PHE A C 1
ATOM 783 O O . PHE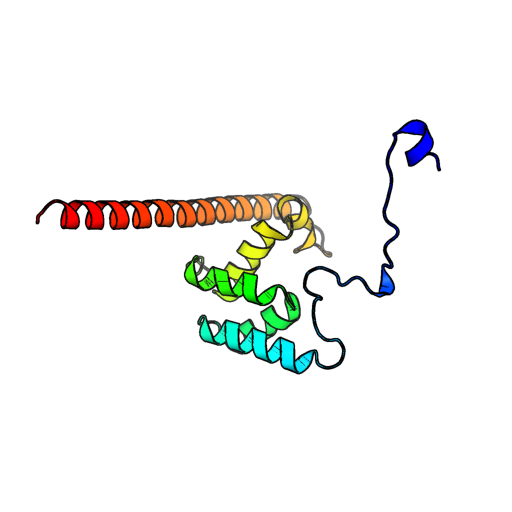 A 1 103 ? 1.646 16.318 3.160 1.00 42.59 103 PHE A O 1
ATOM 790 N N . PHE A 1 104 ? 3.161 17.173 4.575 1.00 44.12 104 PHE A N 1
ATOM 791 C CA . PHE A 1 104 ? 2.329 18.283 5.063 1.00 44.12 104 PHE A CA 1
ATOM 792 C C . PHE A 1 104 ? 2.771 19.690 4.617 1.00 44.12 104 PHE A C 1
ATOM 794 O O . PHE A 1 104 ? 2.075 20.654 4.932 1.00 44.12 104 PHE A O 1
ATOM 801 N N . VAL A 1 105 ? 3.894 19.865 3.906 1.00 43.56 105 VAL A N 1
ATOM 802 C CA . VAL A 1 105 ? 4.437 21.211 3.617 1.00 43.56 105 VAL A CA 1
ATOM 803 C C . VAL A 1 105 ? 4.449 21.530 2.128 1.00 43.56 105 VAL A C 1
ATOM 805 O O . VAL A 1 105 ? 5.416 21.204 1.454 1.00 43.56 105 VAL A O 1
ATOM 808 N N . VAL A 1 106 ? 3.434 22.278 1.667 1.00 36.72 106 VAL A N 1
ATOM 809 C CA . VAL A 1 106 ? 3.558 23.427 0.735 1.00 36.72 106 VAL A CA 1
ATOM 810 C C . VAL A 1 106 ? 2.275 24.296 0.829 1.00 36.72 106 VAL A C 1
ATOM 812 O O . VAL A 1 106 ? 1.192 23.721 0.820 1.00 36.72 106 VAL A O 1
ATOM 815 N N . PRO A 1 107 ? 2.292 25.649 0.782 1.00 45.47 107 PRO A N 1
ATOM 816 C CA . PRO A 1 107 ? 3.108 26.631 1.497 1.00 45.47 107 PRO A CA 1
ATOM 817 C C . PRO A 1 107 ? 2.222 27.668 2.245 1.00 45.47 107 PRO A C 1
ATOM 819 O O . PRO A 1 107 ? 1.558 28.485 1.617 1.00 45.47 107 PRO A O 1
ATOM 822 N N . THR A 1 108 ? 2.256 27.744 3.580 1.00 36.41 108 THR A N 1
ATOM 823 C CA . THR A 1 108 ? 1.981 29.025 4.272 1.00 36.41 108 THR A CA 1
ATOM 824 C C . THR A 1 108 ? 2.667 29.078 5.635 1.00 36.41 108 THR A C 1
ATOM 826 O O . THR A 1 108 ? 2.797 28.086 6.343 1.00 36.41 108 THR A O 1
ATOM 829 N N . ILE A 1 109 ? 3.189 30.258 5.939 1.00 49.31 109 ILE A N 1
ATOM 830 C CA . ILE A 1 109 ? 4.184 30.598 6.957 1.00 49.31 109 ILE A CA 1
ATOM 831 C C . ILE A 1 109 ? 3.713 30.281 8.390 1.00 49.31 109 ILE A C 1
ATOM 833 O O . ILE A 1 109 ? 2.838 30.967 8.901 1.00 49.31 109 ILE A O 1
ATOM 837 N N . CYS A 1 110 ? 4.346 29.304 9.057 1.00 44.78 110 CYS A N 1
ATOM 838 C CA . CYS A 1 110 ? 4.681 29.318 10.497 1.00 44.78 110 CYS A CA 1
ATOM 839 C C . CYS A 1 110 ? 5.576 28.103 10.840 1.00 44.78 110 CYS A C 1
ATOM 841 O O . CYS A 1 110 ? 5.104 27.038 11.234 1.00 44.78 110 CYS A O 1
ATOM 843 N N . SER A 1 111 ? 6.889 28.240 10.632 1.00 53.56 111 SER A N 1
ATOM 844 C CA . SER A 1 111 ? 7.818 27.097 10.538 1.00 53.56 111 SER A CA 1
ATOM 845 C C . SER A 1 111 ? 8.177 26.414 11.873 1.00 53.56 111 SER A C 1
ATOM 847 O O . SER A 1 111 ? 8.662 25.295 11.860 1.00 53.56 111 SER A O 1
ATOM 849 N N . LEU A 1 112 ? 7.926 27.005 13.049 1.00 46.38 112 LEU A N 1
ATOM 850 C CA . LEU A 1 112 ? 8.374 26.404 14.326 1.00 46.38 112 LEU A CA 1
ATOM 851 C C . LEU A 1 112 ? 7.258 25.723 15.136 1.00 46.38 112 LEU A C 1
ATOM 853 O O . LEU A 1 112 ? 7.495 24.676 15.737 1.00 46.38 112 LEU A O 1
ATOM 857 N N . CYS A 1 113 ? 6.029 26.246 15.115 1.00 44.03 113 CYS A N 1
ATOM 858 C CA . CYS A 1 113 ? 4.910 25.636 15.845 1.00 44.03 113 CYS A CA 1
ATOM 859 C C . CYS A 1 113 ? 4.404 24.350 15.176 1.00 44.03 113 CYS A C 1
ATOM 861 O O . CYS A 1 113 ? 4.048 23.394 15.861 1.00 44.03 113 CYS A O 1
ATOM 863 N N . VAL A 1 114 ? 4.424 24.304 13.840 1.00 46.25 114 VAL A N 1
ATOM 864 C CA . VAL A 1 114 ? 3.959 23.146 13.065 1.00 46.25 114 VAL A CA 1
ATOM 865 C C . VAL A 1 114 ? 4.931 21.969 13.196 1.00 46.25 114 VAL A C 1
ATOM 867 O O . VAL A 1 114 ? 4.490 20.843 13.401 1.00 46.25 114 VAL A O 1
ATOM 870 N N . ILE A 1 115 ? 6.248 22.211 13.192 1.00 45.72 115 ILE A N 1
ATOM 871 C CA . ILE A 1 115 ? 7.254 21.144 13.352 1.00 45.72 115 ILE A CA 1
ATOM 872 C C . ILE A 1 115 ? 7.160 20.495 14.740 1.00 45.72 115 ILE A C 1
ATOM 874 O O . ILE A 1 115 ? 7.199 19.270 14.843 1.00 45.72 115 ILE A O 1
ATOM 878 N N . ALA A 1 116 ? 6.984 21.285 15.804 1.00 46.50 116 ALA A N 1
ATOM 879 C CA . ALA A 1 116 ? 6.832 20.753 17.160 1.00 46.50 116 ALA A CA 1
ATOM 880 C C . ALA A 1 116 ? 5.543 19.926 17.321 1.00 46.50 116 ALA A C 1
ATOM 882 O O . ALA A 1 116 ? 5.555 18.874 17.962 1.00 46.50 116 ALA A O 1
ATOM 883 N N . TRP A 1 117 ? 4.443 20.365 16.701 1.00 45.31 117 TRP A N 1
ATOM 884 C CA . TRP A 1 117 ? 3.173 19.638 16.717 1.00 45.31 117 TRP A CA 1
ATOM 885 C C . TRP A 1 117 ? 3.241 18.332 15.911 1.00 45.31 117 TRP A C 1
ATOM 887 O O . TRP A 1 117 ? 2.822 17.286 16.402 1.00 45.31 117 TRP A O 1
ATOM 897 N N . ILE A 1 118 ? 3.859 18.357 14.726 1.00 54.50 118 ILE A N 1
ATOM 898 C CA . ILE A 1 118 ? 4.072 17.172 13.884 1.00 54.50 118 ILE A CA 1
ATOM 899 C C . ILE A 1 118 ? 5.004 16.161 14.567 1.00 54.50 118 ILE A C 1
ATOM 901 O O . ILE A 1 118 ? 4.721 14.967 14.545 1.00 54.50 118 ILE A O 1
ATOM 905 N N . ALA A 1 119 ? 6.077 16.616 15.221 1.00 56.12 119 ALA A N 1
ATOM 906 C CA . ALA A 1 119 ? 6.970 15.742 15.982 1.00 56.12 119 ALA A CA 1
ATOM 907 C C . ALA A 1 119 ? 6.279 15.136 17.217 1.00 56.12 119 ALA A C 1
ATOM 909 O O . ALA A 1 119 ? 6.517 13.981 17.573 1.00 56.12 119 ALA A O 1
ATOM 910 N N . SER A 1 120 ? 5.397 15.897 17.873 1.00 59.94 120 SER A N 1
ATOM 911 C CA . SER A 1 120 ? 4.589 15.391 18.986 1.00 59.94 120 SER A CA 1
ATOM 912 C C . SER A 1 120 ? 3.603 14.321 18.516 1.00 59.94 120 SER A C 1
ATOM 914 O O . SER A 1 120 ? 3.525 13.249 19.120 1.00 59.94 120 SER A O 1
ATOM 916 N N . LEU A 1 121 ? 2.922 14.565 17.392 1.00 65.44 121 LEU A N 1
ATOM 917 C CA . LEU A 1 121 ? 2.058 13.582 16.752 1.00 65.44 121 LEU A CA 1
ATOM 918 C C . LEU A 1 121 ? 2.849 12.344 16.345 1.00 65.44 121 LEU A C 1
ATOM 920 O O . LEU A 1 121 ? 2.452 11.245 16.706 1.00 65.44 121 LEU A O 1
ATOM 924 N N . SER A 1 122 ? 3.985 12.477 15.664 1.00 64.81 122 SER A N 1
ATOM 925 C CA . SER A 1 122 ? 4.759 11.315 15.222 1.00 64.81 122 SER A CA 1
ATOM 926 C C . SER A 1 122 ? 5.255 10.463 16.384 1.00 64.81 122 SER A C 1
ATOM 928 O O . SER A 1 122 ? 5.224 9.240 16.302 1.00 64.81 122 SER A O 1
ATOM 930 N N . GLN A 1 123 ? 5.666 11.082 17.493 1.00 68.44 123 GLN A N 1
ATOM 931 C CA . GLN A 1 123 ? 6.025 10.356 18.710 1.00 68.44 123 GLN A CA 1
ATOM 932 C C . GLN A 1 123 ? 4.821 9.654 19.338 1.00 68.44 123 GLN A C 1
ATOM 934 O O . GLN A 1 123 ? 4.958 8.528 19.814 1.00 68.44 123 GLN A O 1
ATOM 939 N N . PHE A 1 124 ? 3.652 10.299 19.353 1.00 76.00 124 PHE A N 1
ATOM 940 C CA . PHE A 1 124 ? 2.410 9.673 19.800 1.00 76.00 124 PHE A CA 1
ATOM 941 C C . PHE A 1 124 ? 2.059 8.461 18.926 1.00 76.00 124 PHE A C 1
ATOM 943 O O . PHE A 1 124 ? 1.822 7.378 19.457 1.00 76.00 124 PHE A O 1
ATOM 950 N N . TRP A 1 125 ? 2.124 8.616 17.604 1.00 68.88 125 TRP A N 1
ATOM 951 C CA . TRP A 1 125 ? 1.852 7.571 16.620 1.00 68.88 125 TRP A CA 1
ATOM 952 C C . TRP A 1 125 ? 2.820 6.397 16.721 1.00 68.88 125 TRP A C 1
ATOM 954 O O . TRP A 1 125 ? 2.375 5.256 16.782 1.00 68.88 125 TRP A O 1
ATOM 964 N N . MET A 1 126 ? 4.124 6.661 16.825 1.00 70.00 126 MET A N 1
ATOM 965 C CA . MET A 1 126 ? 5.137 5.617 17.016 1.00 70.00 126 MET A CA 1
ATOM 966 C C . MET A 1 126 ? 4.909 4.853 18.325 1.00 70.00 126 MET A C 1
ATOM 968 O O . MET A 1 126 ? 4.940 3.628 18.337 1.00 70.00 126 MET A O 1
ATOM 972 N N . LYS A 1 127 ? 4.608 5.556 19.427 1.00 78.38 127 LYS A N 1
ATOM 973 C CA . LYS A 1 127 ? 4.304 4.910 20.716 1.00 78.38 127 LYS A CA 1
ATOM 974 C C . LYS A 1 127 ? 3.035 4.066 20.657 1.00 78.38 127 LYS A C 1
ATOM 976 O O . LYS A 1 127 ? 2.988 2.993 21.258 1.00 78.38 127 LYS A O 1
ATOM 981 N N . TRP A 1 128 ? 2.000 4.559 19.983 1.00 80.88 128 TRP A N 1
ATOM 982 C CA . TRP A 1 128 ? 0.756 3.824 19.795 1.00 80.88 128 TRP A CA 1
ATOM 983 C C . TRP A 1 128 ? 0.991 2.561 18.950 1.00 80.88 128 TRP A C 1
ATOM 985 O O . TRP A 1 128 ? 0.583 1.476 19.360 1.00 80.88 128 TRP A O 1
ATOM 995 N N . ASP A 1 129 ? 1.741 2.667 17.853 1.00 73.38 129 ASP A N 1
ATOM 996 C CA . ASP A 1 129 ? 2.083 1.537 16.982 1.00 73.38 129 ASP A CA 1
ATOM 997 C C . ASP A 1 129 ? 2.942 0.473 17.696 1.00 73.38 129 ASP A C 1
ATOM 999 O O . ASP A 1 129 ? 2.616 -0.720 17.715 1.00 73.38 129 ASP A O 1
ATOM 1003 N N . ASP A 1 130 ? 3.994 0.899 18.400 1.00 76.31 130 ASP A N 1
ATOM 1004 C CA . ASP A 1 130 ? 4.839 0.009 19.203 1.00 76.31 130 ASP A CA 1
ATOM 1005 C C . ASP A 1 130 ? 4.035 -0.707 20.302 1.00 76.31 130 ASP A C 1
ATOM 1007 O O . ASP A 1 130 ? 4.240 -1.896 20.574 1.00 76.31 130 ASP A O 1
ATOM 1011 N N . SER A 1 131 ? 3.069 -0.013 20.914 1.00 78.00 131 SER A N 1
ATOM 1012 C CA . SER A 1 131 ? 2.148 -0.615 21.881 1.00 78.00 131 SER A CA 1
ATOM 1013 C C . SER A 1 131 ? 1.302 -1.717 21.235 1.00 78.00 131 SER A C 1
ATOM 1015 O O . SER A 1 131 ? 1.205 -2.818 21.785 1.00 78.00 131 SER A O 1
ATOM 1017 N N . MET A 1 132 ? 0.750 -1.478 20.042 1.00 73.69 132 MET A N 1
ATOM 1018 C CA . MET A 1 132 ? -0.081 -2.450 19.324 1.00 73.69 132 MET A CA 1
ATOM 1019 C C . MET A 1 132 ? 0.711 -3.693 18.903 1.00 73.69 132 MET A C 1
ATOM 1021 O O . MET A 1 132 ? 0.285 -4.830 19.151 1.00 73.69 132 MET A O 1
ATOM 1025 N N . THR A 1 133 ? 1.909 -3.508 18.344 1.00 71.19 133 THR A N 1
ATOM 1026 C CA . THR A 1 133 ? 2.793 -4.630 17.987 1.00 71.19 133 THR A CA 1
ATOM 1027 C C . THR A 1 133 ? 3.236 -5.420 19.228 1.00 71.19 133 THR A C 1
ATOM 1029 O O . THR A 1 133 ? 3.270 -6.659 19.208 1.00 71.19 133 THR A O 1
ATOM 1032 N N . GLY A 1 134 ? 3.501 -4.733 20.344 1.00 71.62 134 GLY A N 1
ATOM 1033 C CA . GLY A 1 134 ? 3.826 -5.335 21.637 1.00 71.62 134 GLY A CA 1
ATOM 1034 C C . GLY A 1 134 ? 2.673 -6.140 22.246 1.00 71.62 134 GLY A C 1
ATOM 1035 O O . GLY A 1 134 ? 2.884 -7.264 22.715 1.00 71.62 134 GLY A O 1
ATOM 1036 N N . GLN A 1 135 ? 1.442 -5.622 22.203 1.00 62.84 135 GLN A N 1
ATOM 1037 C CA . GLN A 1 135 ? 0.253 -6.336 22.678 1.00 62.84 135 GLN A CA 1
ATOM 1038 C C . GLN A 1 135 ? -0.016 -7.608 21.869 1.00 62.84 135 GLN A C 1
ATOM 1040 O O . GLN A 1 135 ? -0.363 -8.642 22.449 1.00 62.84 135 GLN A O 1
ATOM 1045 N N . LYS A 1 136 ? 0.203 -7.581 20.549 1.00 63.97 136 LYS A N 1
ATOM 1046 C CA . LYS A 1 136 ? 0.068 -8.783 19.715 1.00 63.97 136 LYS A CA 1
ATOM 1047 C C . LYS A 1 136 ? 1.085 -9.860 20.062 1.00 63.97 136 LYS A C 1
ATOM 1049 O O . LYS A 1 136 ? 0.693 -11.018 20.189 1.00 63.97 136 LYS A O 1
ATOM 1054 N N . LYS A 1 137 ? 2.355 -9.502 20.283 1.00 69.19 137 LYS A N 1
ATOM 1055 C CA . LYS A 1 137 ? 3.375 -10.466 20.740 1.00 69.19 137 LYS A CA 1
ATOM 1056 C C . LYS A 1 137 ? 2.964 -11.134 22.052 1.00 69.19 137 LYS A C 1
ATOM 1058 O O . LYS A 1 137 ? 3.066 -12.351 22.159 1.00 69.19 137 LYS A O 1
ATOM 1063 N N . LYS A 1 138 ? 2.432 -10.365 23.009 1.00 66.88 138 LYS A N 1
ATOM 1064 C CA . LYS A 1 138 ? 1.927 -10.901 24.284 1.00 66.88 138 LYS A CA 1
ATOM 1065 C C . LYS A 1 138 ? 0.745 -11.854 24.082 1.00 66.88 138 LYS A C 1
ATOM 1067 O O . LYS A 1 138 ? 0.810 -12.976 24.568 1.00 66.88 138 LYS A O 1
ATOM 1072 N N . LYS A 1 139 ? -0.281 -11.463 23.310 1.00 68.38 139 LYS A N 1
ATOM 1073 C CA . LYS A 1 139 ? -1.441 -12.328 23.003 1.00 68.38 139 LYS A CA 1
ATOM 1074 C C . LYS 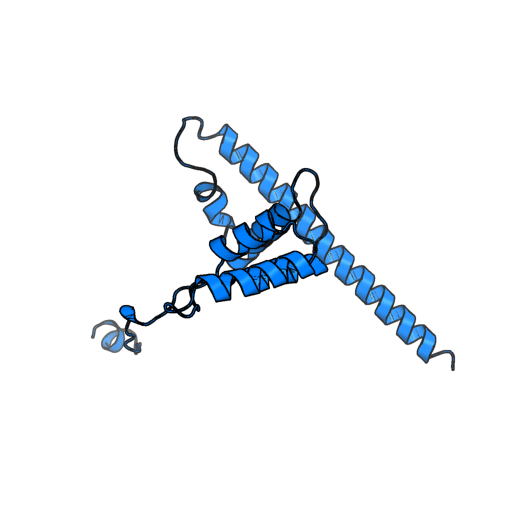A 1 139 ? -1.021 -13.634 22.315 1.00 68.38 139 LYS A C 1
ATOM 1076 O O . LYS A 1 139 ? -1.488 -14.697 22.711 1.00 68.38 139 LYS A O 1
ATOM 1081 N N . GLN A 1 140 ? -0.111 -13.576 21.341 1.00 68.06 140 GLN A N 1
ATOM 1082 C CA . GLN A 1 140 ? 0.414 -14.770 20.664 1.00 68.06 140 GLN A CA 1
ATOM 1083 C C . GLN A 1 140 ? 1.166 -15.696 21.629 1.00 68.06 140 GLN A C 1
ATOM 1085 O O . GLN A 1 140 ? 0.968 -16.908 21.590 1.00 68.06 140 GLN A O 1
ATOM 1090 N N . LEU A 1 141 ? 1.979 -15.136 22.533 1.00 72.25 141 LEU A N 1
ATOM 1091 C CA . LEU A 1 141 ? 2.685 -15.909 23.556 1.00 72.25 141 LEU A CA 1
ATOM 1092 C C . LEU A 1 141 ? 1.704 -16.605 24.508 1.00 72.25 141 LEU A C 1
ATOM 1094 O O . LEU A 1 141 ? 1.855 -17.790 24.786 1.00 72.25 141 LEU A O 1
ATOM 1098 N N . THR A 1 142 ? 0.661 -15.900 24.956 1.00 69.19 142 THR A N 1
ATOM 1099 C CA . THR A 1 142 ? -0.388 -16.464 25.818 1.00 69.19 142 THR A CA 1
ATOM 1100 C C . THR A 1 142 ? -1.137 -17.606 25.127 1.00 69.19 142 THR A C 1
ATOM 1102 O O . THR A 1 142 ? -1.351 -18.652 25.737 1.00 69.19 142 THR A O 1
ATOM 1105 N N . VAL A 1 143 ? -1.480 -17.457 23.842 1.00 74.81 143 VAL A N 1
ATOM 1106 C CA . VAL A 1 143 ? -2.115 -18.526 23.053 1.00 74.81 143 VAL A CA 1
ATOM 1107 C C . VAL A 1 143 ? -1.185 -19.735 22.917 1.00 74.81 143 VAL A C 1
ATOM 1109 O O . VAL A 1 143 ? -1.628 -20.866 23.117 1.00 74.81 143 VAL A O 1
ATOM 1112 N N . LEU A 1 144 ? 0.103 -19.519 22.640 1.00 72.56 144 LEU A N 1
ATOM 1113 C CA . LEU A 1 144 ? 1.089 -20.596 22.529 1.00 72.56 144 LEU A CA 1
ATOM 1114 C C . LEU A 1 144 ? 1.245 -21.361 23.855 1.00 72.56 144 LEU A C 1
ATOM 1116 O O . LEU A 1 144 ? 1.187 -22.589 23.866 1.00 72.56 144 LEU A O 1
ATOM 1120 N N . MET A 1 145 ? 1.349 -20.638 24.975 1.00 72.12 145 MET A N 1
ATOM 1121 C CA . MET A 1 145 ? 1.441 -21.241 26.308 1.00 72.12 145 MET A CA 1
ATOM 1122 C C . MET A 1 145 ? 0.170 -22.011 26.681 1.00 72.12 145 MET A C 1
ATOM 1124 O O . MET A 1 145 ? 0.267 -23.115 27.211 1.00 72.12 145 MET A O 1
ATOM 1128 N N . SER A 1 146 ? -1.016 -21.495 26.340 1.00 70.31 146 SER A N 1
ATOM 1129 C CA . SER A 1 146 ? -2.286 -22.195 26.593 1.00 70.31 146 SER A CA 1
ATOM 1130 C C . SER A 1 146 ? -2.415 -23.510 25.808 1.00 70.31 146 SER A C 1
ATOM 1132 O O . SER A 1 146 ? -2.852 -24.518 26.361 1.00 70.31 146 SER A O 1
ATOM 1134 N N . LYS A 1 147 ? -1.959 -23.545 24.546 1.00 75.00 147 LYS A N 1
ATOM 1135 C CA . LYS A 1 147 ? -1.934 -24.772 23.734 1.00 75.00 147 LYS A CA 1
ATOM 1136 C C . LYS A 1 147 ? -0.966 -25.805 24.305 1.00 75.00 147 LYS A C 1
ATOM 1138 O O . LYS A 1 147 ? -1.317 -26.980 24.382 1.00 75.00 147 LYS A O 1
ATOM 1143 N N . GLN A 1 148 ? 0.211 -25.368 24.751 1.00 67.69 148 GLN A N 1
ATOM 1144 C CA . GLN A 1 148 ? 1.222 -26.249 25.337 1.00 67.69 148 GLN A CA 1
ATOM 1145 C C . GLN A 1 148 ? 0.766 -26.844 26.679 1.00 67.69 148 GLN A C 1
ATOM 1147 O O . GLN A 1 148 ? 0.965 -28.033 26.918 1.00 67.69 148 GLN A O 1
ATOM 1152 N N . LEU A 1 149 ? 0.052 -26.070 27.503 1.00 68.12 149 LEU A N 1
ATOM 1153 C CA . LEU A 1 149 ? -0.600 -26.573 28.718 1.00 68.12 149 LEU A CA 1
ATOM 1154 C C . LEU A 1 149 ? -1.675 -27.628 28.395 1.00 68.12 149 LEU A C 1
ATOM 1156 O O . LEU A 1 149 ? -1.711 -28.670 29.044 1.00 68.12 149 LEU A O 1
ATOM 1160 N N . SER A 1 150 ? -2.487 -27.428 27.348 1.00 59.81 150 SER A N 1
ATOM 1161 C CA . SER A 1 150 ? -3.505 -28.419 26.950 1.00 59.81 150 SER A CA 1
ATOM 1162 C C . SER A 1 150 ? -2.918 -29.732 26.410 1.00 59.81 150 SER A C 1
ATOM 1164 O O . SER A 1 150 ? -3.500 -30.788 26.627 1.00 59.81 150 SER A O 1
ATOM 1166 N N . LEU A 1 151 ? -1.746 -29.686 25.764 1.00 67.44 151 LEU A N 1
ATOM 1167 C CA . LEU A 1 151 ? -1.066 -30.870 25.218 1.00 67.44 151 LEU A CA 1
ATOM 1168 C C . LEU A 1 151 ? -0.344 -31.698 26.289 1.00 67.44 151 LEU A C 1
ATOM 1170 O O . LEU A 1 151 ? -0.086 -32.873 26.065 1.00 67.44 151 LEU A O 1
ATOM 1174 N N . THR A 1 152 ? -0.026 -31.099 27.440 1.00 61.69 152 THR A N 1
ATOM 1175 C CA . THR A 1 152 ? 0.630 -31.793 28.566 1.00 61.69 152 THR A CA 1
ATOM 1176 C C . THR A 1 152 ? -0.380 -32.386 29.565 1.00 61.69 152 THR A C 1
ATOM 1178 O O . THR A 1 152 ? 0.021 -33.021 30.532 1.00 61.69 152 THR A O 1
ATOM 1181 N N . THR A 1 153 ? -1.686 -32.162 29.362 1.00 54.72 153 THR A N 1
ATOM 1182 C CA . THR A 1 153 ? -2.764 -32.625 30.267 1.00 54.72 153 THR A CA 1
ATOM 1183 C C . THR A 1 153 ? -3.508 -33.863 29.718 1.00 54.72 153 THR A C 1
ATOM 1185 O O . THR A 1 153 ? -4.622 -34.156 30.144 1.00 54.72 153 THR A O 1
ATOM 1188 N N . ILE A 1 154 ? -2.904 -34.591 28.772 1.00 48.59 154 ILE A N 1
ATOM 1189 C CA . ILE A 1 154 ? -3.355 -35.897 28.245 1.00 48.59 154 ILE A CA 1
ATOM 1190 C C . ILE A 1 154 ? -2.266 -36.920 28.553 1.00 48.59 154 ILE A C 1
ATOM 1192 O O . ILE A 1 154 ? -2.621 -38.033 28.996 1.00 48.59 154 ILE A O 1
#

Sequence (154 aa):
DILKAEFDRSFKLINSKTYPVSGGELNPANVDSEIEAFAQLGVSRGLDSKEAHYLANLYGSNAPKVFALAHSLEQAPGLSLADTLSLHYAMRNELLLAQLTSFFVVPTICSLCVIAWIASLSQFWMKWDDSMTGQKKKKQLTVLMSKQLSLTTI

pLDDT: mean 76.95, std 16.69, range [36.41, 96.06]

InterPro domains:
  IPR038299 Alpha-glycerophosphate oxidase, C-terminal domain superfamily [G3DSA:1.10.8.870] (29-150)